Protein AF-A0A258KDA9-F1 (afdb_monomer)

Sequence (103 aa):
RNGQPINFQIDAFNYNQWGLISGKVVDISDDIIFSDQGVPVFKVRCVLEGDYLKLKNNYRGYLKKGMSFTARFLVAERTLFELLYDKLDDWLNPNLSATSPEI

Foldseek 3Di:
DFFAKKWKAFPVDDCVFFNTWIKTWHDKDPDWDADPVRDTDIDTDIDTPDQWTAGPVRDTDGHDPPTDIDMGGDPDDDDPVRV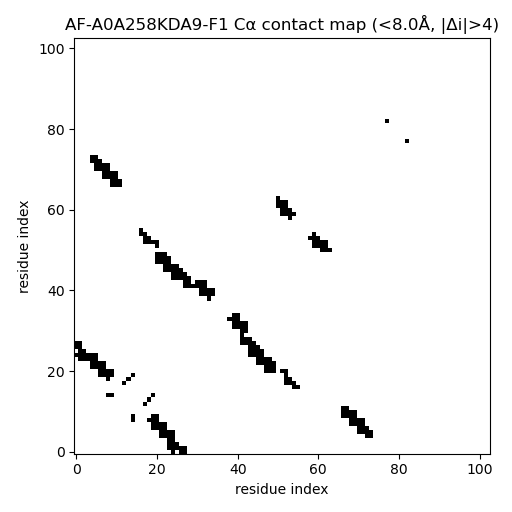VVVVVCVVPPPCVPPDDPDD

Radius of gyration: 19.67 Å; Cα contacts (8 Å, |Δi|>4): 141; chains: 1; bounding box: 26×43×60 Å

Solvent-accessible surface area (backbone atoms only — not comparable to full-atom values): 6528 Å² total; per-residue (Å²): 108,73,68,39,66,32,38,34,38,45,72,93,46,62,49,93,62,41,48,66,45,52,27,30,31,68,41,70,51,91,58,77,42,68,44,100,85,68,48,79,41,67,53,71,45,66,46,69,77,64,60,60,40,52,35,94,86,70,50,74,50,71,66,59,90,88,67,60,65,51,78,48,73,75,85,74,92,76,55,72,63,58,60,49,48,54,56,49,48,69,71,66,47,79,73,79,76,74,72,74,86,81,132

Secondary structure (DSSP, 8-state):
-TT-EEEEEETTS-HHHH--EEEEEEEEEEEEEE-TTS-EEEEEEEEES-SEEE-TTS-EEE--TT--EEEEE------HHHHHHHHHHHHH-GGGG------

Structure (mmCIF, N/CA/C/O backbone):
data_AF-A0A258KDA9-F1
#
_entry.id   AF-A0A258KDA9-F1
#
loop_
_atom_site.group_PDB
_atom_site.id
_atom_site.type_symbol
_atom_site.label_atom_id
_atom_site.label_alt_id
_atom_site.label_comp_id
_atom_site.label_asym_id
_atom_site.label_entity_id
_atom_site.label_seq_id
_atom_site.pdbx_PDB_ins_code
_atom_site.Cartn_x
_atom_site.Cartn_y
_atom_site.Cartn_z
_atom_site.occupancy
_atom_site.B_iso_or_equiv
_atom_site.auth_seq_id
_atom_site.auth_comp_id
_atom_site.auth_asym_id
_atom_site.auth_atom_id
_atom_site.pdbx_PDB_model_num
ATOM 1 N N . ARG A 1 1 ? -12.414 -2.838 3.876 1.00 86.25 1 ARG A N 1
ATOM 2 C CA . ARG A 1 1 ? -13.496 -3.835 3.655 1.00 86.25 1 ARG A CA 1
ATOM 3 C C . ARG A 1 1 ? -13.113 -4.792 2.535 1.00 86.25 1 ARG A C 1
ATOM 5 O O . ARG A 1 1 ? -12.352 -4.383 1.662 1.00 86.25 1 ARG A O 1
ATOM 12 N N . ASN A 1 2 ? -13.650 -6.013 2.522 1.00 90.38 2 ASN A N 1
ATOM 13 C CA . ASN A 1 2 ? -13.445 -6.941 1.404 1.00 90.38 2 ASN A CA 1
ATOM 14 C C . ASN A 1 2 ? -13.956 -6.317 0.095 1.00 90.38 2 ASN A C 1
ATOM 16 O O . ASN A 1 2 ? -14.968 -5.615 0.085 1.00 90.38 2 ASN A O 1
ATOM 20 N N . GLY A 1 3 ? -13.204 -6.498 -0.989 1.00 92.44 3 GLY A N 1
ATOM 21 C CA . GLY A 1 3 ? -13.484 -5.911 -2.302 1.00 92.44 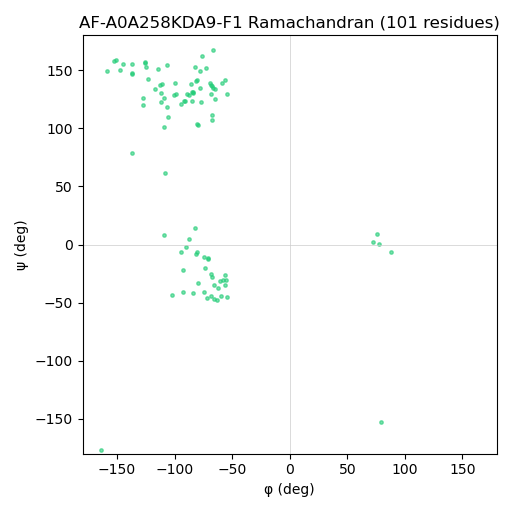3 GLY A CA 1
ATOM 22 C C . GLY A 1 3 ? -13.126 -4.427 -2.458 1.00 92.44 3 GLY A C 1
ATOM 23 O O . GLY A 1 3 ? -13.336 -3.871 -3.533 1.00 92.44 3 GLY A O 1
ATOM 24 N N . GLN A 1 4 ? -12.584 -3.764 -1.430 1.00 92.94 4 GLN A N 1
ATOM 25 C CA . GLN A 1 4 ? -12.186 -2.356 -1.527 1.00 92.94 4 GLN A CA 1
ATOM 26 C C . GLN A 1 4 ? -11.015 -2.170 -2.507 1.00 92.94 4 GLN A C 1
ATOM 28 O O . GLN A 1 4 ? -10.044 -2.929 -2.411 1.00 92.94 4 GLN A O 1
ATOM 33 N N . PRO A 1 5 ? -11.069 -1.165 -3.405 1.00 94.56 5 PRO A N 1
ATOM 34 C CA . PRO A 1 5 ? -9.957 -0.842 -4.289 1.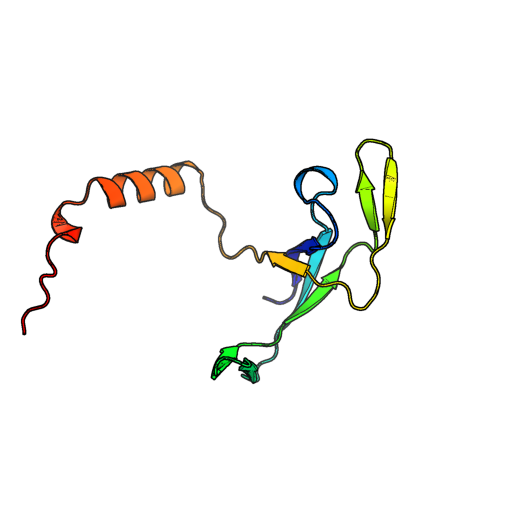00 94.56 5 PRO A CA 1
ATOM 35 C C . PRO A 1 5 ? -8.784 -0.245 -3.503 1.00 94.56 5 PRO A C 1
ATOM 37 O O . PRO A 1 5 ? -8.966 0.562 -2.588 1.00 94.56 5 PRO A O 1
ATOM 40 N N . ILE A 1 6 ? -7.573 -0.655 -3.868 1.00 95.50 6 ILE A N 1
ATOM 41 C CA . ILE A 1 6 ? -6.307 -0.246 -3.253 1.00 95.50 6 ILE A CA 1
ATOM 42 C C . ILE A 1 6 ? -5.300 0.031 -4.356 1.00 95.50 6 ILE A C 1
ATOM 44 O O . ILE A 1 6 ? -5.300 -0.641 -5.386 1.00 95.50 6 ILE A O 1
ATOM 48 N N . ASN A 1 7 ? -4.401 0.980 -4.107 1.00 95.56 7 ASN A N 1
ATOM 49 C CA . ASN A 1 7 ? -3.248 1.210 -4.965 1.00 95.56 7 ASN A CA 1
ATOM 50 C C . ASN A 1 7 ? -1.950 0.813 -4.260 1.00 95.56 7 ASN A C 1
ATOM 52 O O . ASN A 1 7 ? -1.744 1.125 -3.090 1.00 95.56 7 ASN A O 1
ATOM 56 N N . PHE A 1 8 ? -1.056 0.157 -4.987 1.00 95.69 8 PHE A N 1
ATOM 57 C CA . PHE A 1 8 ? 0.221 -0.345 -4.504 1.00 95.69 8 PHE A CA 1
ATOM 58 C C . PHE A 1 8 ? 1.357 0.439 -5.151 1.00 95.69 8 PHE A C 1
ATOM 60 O O . PHE A 1 8 ? 1.476 0.497 -6.376 1.00 95.69 8 PHE A O 1
ATOM 67 N N . GLN A 1 9 ? 2.197 1.042 -4.319 1.00 95.62 9 GLN A N 1
ATOM 68 C CA . GLN A 1 9 ? 3.454 1.648 -4.731 1.00 95.62 9 GLN A CA 1
ATOM 69 C C . GLN A 1 9 ? 4.567 0.628 -4.531 1.00 95.62 9 GLN A C 1
ATOM 71 O O . GLN A 1 9 ? 4.768 0.165 -3.415 1.00 95.62 9 GLN A O 1
ATOM 76 N N . ILE A 1 10 ? 5.279 0.277 -5.595 1.00 95.75 10 ILE A N 1
ATOM 77 C CA . ILE A 1 10 ? 6.381 -0.684 -5.519 1.00 95.75 10 ILE A CA 1
ATOM 78 C C . ILE A 1 10 ? 7.673 0.077 -5.265 1.00 95.75 10 ILE A C 1
ATOM 80 O O . ILE A 1 10 ? 8.033 0.940 -6.061 1.00 95.75 10 ILE A O 1
ATOM 84 N N . ASP A 1 11 ? 8.385 -0.257 -4.194 1.00 93.94 11 ASP A N 1
ATOM 85 C CA . ASP A 1 11 ? 9.516 0.559 -3.733 1.00 93.94 11 ASP A CA 1
ATOM 86 C C . ASP A 1 11 ? 10.697 0.535 -4.718 1.00 93.94 11 ASP A C 1
ATOM 88 O O . ASP A 1 11 ? 11.442 1.505 -4.839 1.00 93.94 11 ASP A O 1
ATOM 92 N N . ALA A 1 12 ? 10.831 -0.554 -5.482 1.00 92.38 12 ALA A N 1
ATOM 93 C CA . ALA A 1 12 ? 11.841 -0.702 -6.529 1.00 92.38 12 ALA A CA 1
ATOM 94 C C . ALA A 1 12 ? 11.583 0.171 -7.777 1.00 92.38 12 ALA A C 1
ATOM 96 O O . ALA A 1 12 ? 12.466 0.298 -8.626 1.00 92.38 12 ALA A O 1
ATOM 97 N N . PHE A 1 13 ? 10.390 0.761 -7.918 1.00 91.25 13 PHE A N 1
ATOM 98 C CA . PHE A 1 13 ? 10.008 1.581 -9.067 1.00 91.25 13 PHE A CA 1
ATOM 99 C C . PHE A 1 13 ? 9.711 3.025 -8.642 1.00 91.25 13 PHE A C 1
ATOM 101 O O . PHE A 1 13 ? 8.977 3.288 -7.693 1.00 91.25 13 PHE A O 1
ATOM 108 N N . ASN A 1 14 ? 10.239 4.003 -9.385 1.00 91.88 14 ASN A N 1
ATOM 109 C CA . ASN A 1 14 ? 9.926 5.409 -9.131 1.00 91.88 14 ASN A CA 1
ATOM 110 C C . ASN A 1 14 ? 8.449 5.699 -9.456 1.00 91.88 14 ASN A C 1
ATOM 112 O O . ASN A 1 14 ? 8.061 5.716 -10.627 1.00 91.88 14 ASN A O 1
ATOM 116 N N . TYR A 1 15 ? 7.638 5.981 -8.435 1.00 89.56 15 TYR A N 1
ATOM 117 C CA . TYR A 1 15 ? 6.192 6.175 -8.589 1.00 89.56 15 TYR A CA 1
ATOM 118 C C . TYR A 1 15 ? 5.816 7.305 -9.566 1.00 89.56 15 TYR A C 1
ATOM 120 O O . TYR A 1 15 ? 4.800 7.197 -10.247 1.00 89.56 15 TYR A O 1
ATOM 128 N N . ASN A 1 16 ? 6.639 8.354 -9.704 1.00 91.62 16 ASN A N 1
ATOM 129 C CA . ASN A 1 16 ? 6.370 9.464 -10.630 1.00 91.62 16 ASN A CA 1
ATOM 130 C C . ASN A 1 16 ? 6.467 9.047 -12.103 1.00 91.62 16 ASN A C 1
ATOM 132 O O . ASN A 1 16 ? 5.891 9.691 -12.979 1.00 91.62 16 ASN A O 1
ATOM 136 N N . GLN A 1 17 ? 7.233 7.996 -12.389 1.00 92.12 17 GLN A N 1
ATOM 137 C CA . GLN A 1 17 ? 7.462 7.510 -13.748 1.00 92.12 17 GLN A CA 1
ATOM 138 C C . GLN A 1 17 ? 6.623 6.273 -14.053 1.00 92.12 17 GLN A C 1
ATOM 140 O O . GLN A 1 17 ? 6.054 6.164 -15.138 1.00 92.12 17 GLN A O 1
ATOM 145 N N . TRP A 1 18 ? 6.578 5.347 -13.098 1.00 92.94 18 TRP A N 1
ATOM 146 C CA . TRP A 1 18 ? 5.973 4.031 -13.252 1.00 92.94 18 TRP A CA 1
ATOM 147 C C . TRP A 1 18 ? 4.513 3.988 -12.804 1.00 92.94 18 TRP A C 1
ATOM 149 O O . TRP A 1 18 ? 3.773 3.125 -13.265 1.00 92.94 18 TRP A O 1
ATOM 159 N N . GLY A 1 19 ? 4.087 4.918 -11.947 1.00 92.69 19 GLY A N 1
ATOM 160 C CA . GLY A 1 19 ? 2.746 4.941 -11.378 1.00 92.69 19 GLY A CA 1
ATOM 161 C C . GLY A 1 19 ? 2.568 3.959 -10.220 1.00 92.69 19 GLY A C 1
ATOM 162 O O . GLY A 1 19 ? 3.507 3.641 -9.488 1.00 92.69 19 GLY A O 1
ATOM 163 N N . LEU A 1 20 ? 1.325 3.515 -10.047 1.00 94.44 20 LEU A N 1
ATOM 164 C CA . LEU A 1 20 ? 0.875 2.605 -8.997 1.00 94.44 20 LEU A CA 1
ATOM 165 C C . LEU A 1 20 ? 0.161 1.416 -9.637 1.00 94.44 20 LEU A C 1
ATOM 167 O O . LEU A 1 20 ? -0.378 1.527 -10.737 1.00 94.44 20 LEU A O 1
ATOM 171 N N . ILE A 1 21 ? 0.124 0.295 -8.927 1.00 95.25 21 ILE A N 1
ATOM 172 C CA . ILE A 1 21 ? -0.620 -0.893 -9.347 1.00 95.25 21 ILE A CA 1
ATOM 173 C C . ILE A 1 21 ? -1.943 -0.917 -8.614 1.00 95.25 21 ILE A C 1
ATOM 175 O O . ILE A 1 21 ? -1.970 -0.809 -7.392 1.00 95.25 21 ILE A O 1
ATOM 179 N N . SER A 1 22 ? -3.034 -1.082 -9.345 1.00 95.88 22 SER A N 1
ATOM 180 C CA . SER A 1 22 ? -4.346 -1.268 -8.738 1.00 95.88 22 SER A CA 1
ATOM 181 C C . SER A 1 22 ? -4.519 -2.700 -8.237 1.00 95.88 22 SER A C 1
ATOM 183 O O . SER A 1 22 ? -3.943 -3.659 -8.754 1.00 95.88 22 SER A O 1
ATOM 185 N N . GLY A 1 23 ? -5.307 -2.843 -7.186 1.00 95.62 23 GLY A N 1
ATOM 186 C CA . GLY A 1 23 ? -5.642 -4.124 -6.597 1.00 95.62 23 GLY A CA 1
ATOM 187 C C . GLY A 1 23 ? -6.847 -4.012 -5.682 1.00 95.62 23 GLY A C 1
ATOM 188 O O . GLY A 1 23 ? -7.468 -2.954 -5.559 1.00 95.62 23 GLY A O 1
ATOM 189 N N . LYS A 1 24 ? -7.195 -5.124 -5.041 1.00 96.75 24 LYS A N 1
ATOM 190 C CA . LYS A 1 24 ?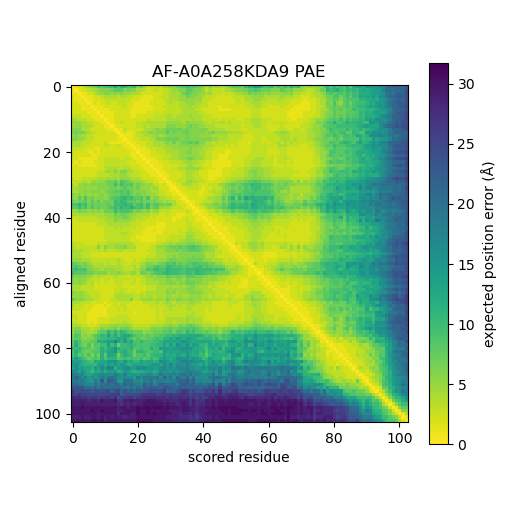 -8.382 -5.225 -4.186 1.00 96.75 24 LYS A CA 1
ATOM 191 C C . LYS A 1 24 ? -8.081 -5.980 -2.903 1.00 96.75 24 LYS A C 1
ATOM 193 O O . LYS A 1 24 ? -7.295 -6.929 -2.909 1.00 96.75 24 LYS A O 1
ATOM 198 N N . VAL A 1 25 ? -8.748 -5.592 -1.815 1.00 96.56 25 VAL A N 1
ATOM 199 C CA . VAL A 1 25 ? -8.779 -6.402 -0.588 1.00 96.56 25 VAL A CA 1
ATOM 200 C C . VAL A 1 25 ? -9.511 -7.699 -0.885 1.00 96.56 25 VAL A C 1
ATOM 202 O O . VAL A 1 25 ? -10.664 -7.673 -1.315 1.00 96.56 25 VAL A O 1
ATOM 205 N N . VAL A 1 26 ? -8.865 -8.823 -0.612 1.00 96.75 26 VAL A N 1
ATOM 206 C CA . VAL A 1 26 ? -9.506 -10.138 -0.665 1.00 96.75 26 VAL A CA 1
ATOM 207 C C . VAL A 1 26 ? -10.033 -10.508 0.711 1.00 96.75 26 VAL A C 1
ATOM 209 O O . VAL A 1 26 ? -11.132 -11.039 0.817 1.00 96.75 26 VAL A O 1
ATOM 212 N N . ASP A 1 27 ? -9.250 -10.219 1.749 1.00 95.56 27 ASP A N 1
ATOM 213 C CA . ASP A 1 27 ? -9.536 -10.673 3.100 1.00 95.56 27 ASP A CA 1
ATOM 214 C C . ASP A 1 27 ? -8.835 -9.808 4.152 1.00 95.56 27 ASP A C 1
ATOM 216 O O . ASP A 1 27 ? -7.744 -9.278 3.912 1.00 95.56 27 ASP A O 1
ATOM 220 N N . ILE A 1 28 ? -9.454 -9.692 5.321 1.00 94.56 28 ILE A N 1
ATO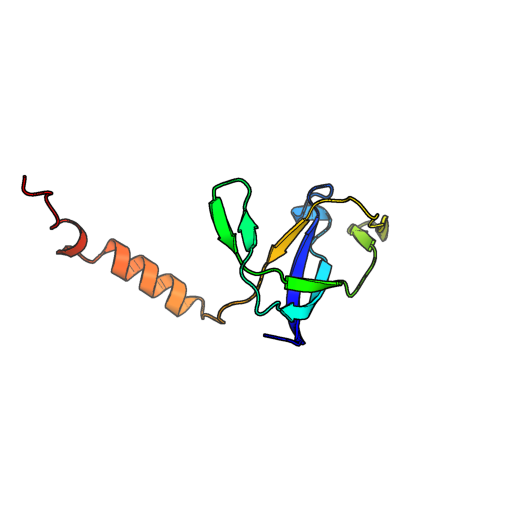M 221 C CA . ILE A 1 28 ? -8.929 -8.995 6.494 1.00 94.56 28 ILE A CA 1
ATOM 222 C C . ILE A 1 28 ? -9.025 -9.988 7.646 1.00 94.56 28 ILE A C 1
ATOM 224 O O . ILE A 1 28 ? -10.113 -10.452 7.957 1.00 94.56 28 ILE A O 1
ATOM 228 N N . SER A 1 29 ? -7.886 -10.321 8.246 1.00 94.69 29 SER A N 1
ATOM 229 C CA . SER A 1 29 ? -7.828 -11.215 9.401 1.00 94.69 29 SER A CA 1
ATOM 230 C C . SER A 1 29 ? -8.537 -10.594 10.602 1.00 94.69 29 SER A C 1
ATOM 232 O O . SER A 1 29 ? -8.255 -9.440 10.928 1.00 94.69 29 SER A O 1
ATOM 234 N N . ASP A 1 30 ? -9.373 -11.376 11.287 1.00 91.94 30 ASP A N 1
ATOM 235 C CA . ASP A 1 30 ? -9.975 -10.990 12.572 1.00 91.94 30 ASP A CA 1
ATOM 236 C C . ASP A 1 30 ? -8.954 -11.051 13.726 1.00 91.94 30 ASP A C 1
ATOM 238 O O . ASP A 1 30 ? -9.116 -10.383 14.747 1.00 91.94 30 ASP A O 1
ATOM 242 N N . ASP A 1 31 ? -7.864 -11.805 13.542 1.00 93.75 31 ASP A N 1
ATOM 243 C CA . ASP A 1 31 ? -6.790 -11.919 14.528 1.00 93.75 31 ASP A CA 1
ATOM 244 C C . ASP A 1 31 ? -5.853 -10.702 14.514 1.00 93.75 31 ASP A C 1
ATOM 246 O O . ASP A 1 31 ? -5.372 -10.265 13.459 1.00 93.75 31 ASP A O 1
ATOM 250 N N . ILE A 1 32 ? -5.531 -10.212 15.714 1.00 92.44 32 ILE A N 1
ATOM 251 C CA . ILE A 1 32 ? -4.513 -9.185 15.947 1.00 92.44 32 ILE A CA 1
ATOM 252 C C . ILE A 1 32 ? -3.145 -9.859 16.061 1.00 92.44 32 ILE A C 1
ATOM 254 O O . ILE A 1 32 ? -2.963 -10.801 16.832 1.00 92.44 32 ILE A O 1
ATOM 258 N N . ILE A 1 33 ? -2.161 -9.329 15.338 1.00 95.12 33 ILE A N 1
ATOM 259 C CA . ILE A 1 33 ? -0.753 -9.707 15.479 1.00 95.12 33 ILE A CA 1
ATOM 260 C C . ILE A 1 33 ? 0.047 -8.522 16.014 1.00 95.12 33 ILE A C 1
ATOM 262 O O . ILE A 1 33 ? -0.290 -7.368 15.759 1.00 95.12 33 ILE A O 1
ATOM 266 N N . PHE A 1 34 ? 1.128 -8.789 16.738 1.00 93.88 34 PHE A N 1
ATOM 267 C CA . PHE A 1 34 ? 2.054 -7.742 17.158 1.00 93.88 34 PHE A CA 1
ATOM 268 C C . PHE A 1 34 ? 3.128 -7.550 16.088 1.00 93.88 34 PHE A C 1
ATOM 270 O O . PHE A 1 34 ? 3.732 -8.513 15.616 1.00 93.88 34 PHE A O 1
ATOM 277 N N . SER A 1 35 ? 3.340 -6.301 15.680 1.00 91.75 35 SER A N 1
ATOM 278 C CA . SER A 1 35 ? 4.494 -5.920 14.862 1.00 91.75 35 SER A CA 1
ATOM 279 C C . SER A 1 35 ? 5.801 -6.081 15.648 1.00 91.75 35 SER A C 1
ATOM 281 O O . SER A 1 35 ? 5.786 -6.200 16.871 1.00 91.75 35 SER A O 1
ATOM 283 N N . ASP A 1 36 ? 6.939 -6.018 14.956 1.00 91.44 36 ASP A N 1
ATOM 284 C CA . ASP A 1 36 ? 8.274 -6.043 15.580 1.00 91.44 36 ASP A CA 1
ATOM 285 C C . ASP A 1 36 ? 8.461 -4.928 16.632 1.00 91.44 36 ASP A C 1
ATOM 287 O O . ASP A 1 36 ? 9.185 -5.072 17.609 1.00 91.44 36 ASP A O 1
ATOM 291 N N . GLN A 1 37 ? 7.720 -3.826 16.481 1.00 91.25 37 GLN A N 1
ATOM 292 C CA . GLN A 1 37 ? 7.707 -2.692 17.407 1.00 91.25 37 GLN A CA 1
ATOM 293 C C . GLN A 1 37 ? 6.697 -2.851 18.561 1.00 91.25 37 GLN A C 1
ATOM 295 O O . GLN A 1 37 ? 6.484 -1.912 19.323 1.00 91.25 37 GLN A O 1
ATOM 300 N N . GLY A 1 38 ? 6.025 -4.002 18.680 1.00 92.50 38 GLY A N 1
ATOM 301 C CA . GLY A 1 38 ? 5.030 -4.268 19.725 1.00 92.50 38 GLY A CA 1
ATOM 302 C C . GLY A 1 38 ? 3.673 -3.587 19.513 1.00 92.50 38 GLY A C 1
ATOM 303 O O . GLY A 1 38 ? 2.822 -3.628 20.397 1.00 92.50 38 GLY A O 1
ATOM 304 N N . VAL A 1 39 ? 3.436 -2.975 18.349 1.00 94.62 39 VAL A N 1
ATOM 305 C CA . VAL A 1 39 ? 2.147 -2.346 18.017 1.00 94.62 39 VAL A CA 1
ATOM 306 C C . VAL A 1 39 ? 1.182 -3.408 17.473 1.00 94.62 39 VAL A C 1
ATOM 308 O O . VAL A 1 39 ? 1.591 -4.157 16.576 1.00 94.62 39 VAL A O 1
ATOM 311 N N . PRO A 1 40 ? -0.071 -3.483 17.968 1.00 93.94 40 PRO A N 1
ATOM 312 C CA . PRO A 1 40 ? -1.084 -4.392 17.441 1.00 93.94 40 PRO A CA 1
ATOM 313 C C . PRO A 1 40 ? -1.507 -3.978 16.028 1.00 93.94 40 PRO A C 1
ATOM 315 O O . PRO A 1 40 ? -1.846 -2.821 15.778 1.00 93.94 40 PRO A O 1
ATOM 318 N N . VAL A 1 41 ? -1.502 -4.929 15.097 1.00 94.25 41 VAL A N 1
ATOM 319 C CA . VAL A 1 41 ? -1.863 -4.719 13.693 1.00 94.25 41 VAL A CA 1
ATOM 320 C C . VAL A 1 41 ? -2.743 -5.855 13.173 1.00 94.25 41 VAL A C 1
ATOM 322 O O . VAL A 1 41 ? -2.691 -6.982 13.663 1.00 94.25 41 VAL A O 1
ATOM 325 N N . PHE A 1 42 ? -3.527 -5.562 12.136 1.00 93.38 42 PHE A N 1
ATOM 326 C CA . PHE A 1 42 ? -4.327 -6.552 11.416 1.00 93.38 42 PHE A CA 1
ATOM 327 C C . PHE A 1 42 ? -3.632 -6.970 10.125 1.00 93.38 42 PHE A C 1
ATOM 329 O O . PHE A 1 42 ? -3.107 -6.139 9.378 1.00 93.38 42 PHE A O 1
ATOM 336 N N . LYS A 1 43 ? -3.669 -8.268 9.821 1.00 94.06 43 LYS A N 1
ATOM 337 C CA . LYS A 1 43 ? -3.139 -8.789 8.561 1.00 94.06 43 LYS A CA 1
ATOM 338 C C . LYS A 1 43 ? -4.191 -8.676 7.461 1.00 94.06 43 LYS A C 1
ATOM 340 O O . LYS A 1 43 ? -5.268 -9.255 7.563 1.00 94.06 43 LYS A O 1
ATOM 345 N N . VAL A 1 44 ? -3.851 -7.989 6.373 1.00 94.88 44 VAL A N 1
ATOM 346 C CA . VAL A 1 44 ? -4.732 -7.835 5.206 1.00 94.88 44 VAL A CA 1
ATOM 347 C C . VAL A 1 44 ? -4.154 -8.589 4.013 1.00 94.88 44 VAL A C 1
ATOM 349 O O . VAL A 1 44 ? -2.983 -8.421 3.671 1.00 94.88 44 VAL A O 1
ATOM 352 N N . ARG A 1 45 ? -4.974 -9.408 3.348 1.00 95.62 45 ARG A N 1
ATOM 353 C CA . ARG A 1 45 ? -4.622 -10.055 2.078 1.00 95.62 45 ARG A CA 1
ATOM 354 C C . ARG A 1 45 ? -5.253 -9.291 0.928 1.00 95.62 45 ARG A C 1
ATOM 356 O O . ARG A 1 45 ? -6.460 -9.051 0.903 1.00 9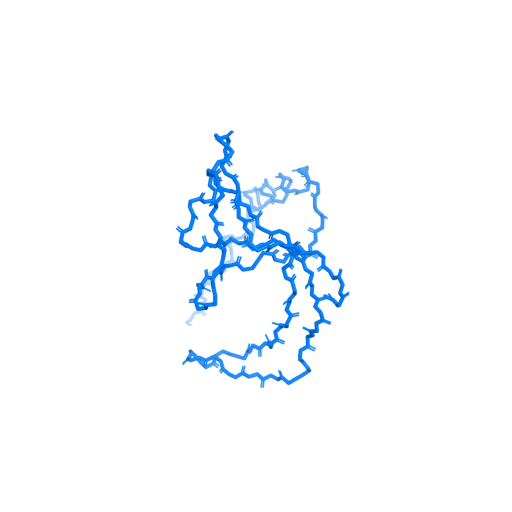5.62 45 ARG A O 1
ATOM 363 N N . CYS A 1 46 ? -4.429 -8.947 -0.050 1.00 95.44 46 CYS A N 1
ATOM 364 C CA . CYS A 1 46 ? -4.854 -8.241 -1.249 1.00 95.44 46 CYS A CA 1
ATOM 365 C C . CYS A 1 46 ? -4.434 -9.007 -2.500 1.00 95.44 46 CYS A C 1
ATOM 367 O O . CYS A 1 46 ? -3.471 -9.774 -2.477 1.00 95.44 46 CYS A O 1
ATOM 369 N N . VAL A 1 47 ? -5.141 -8.755 -3.595 1.00 95.56 47 VAL A N 1
ATOM 370 C CA . VAL A 1 47 ? -4.784 -9.224 -4.932 1.00 95.56 47 VAL A CA 1
ATOM 371 C C . VAL A 1 47 ? -4.414 -8.026 -5.797 1.00 95.56 47 VAL A C 1
ATOM 373 O O . VAL A 1 47 ? -5.077 -6.990 -5.738 1.00 95.56 47 VAL A O 1
ATOM 376 N N . LEU A 1 48 ? -3.346 -8.166 -6.577 1.00 95.31 48 LEU A N 1
ATOM 377 C CA . LEU A 1 48 ? -2.937 -7.186 -7.581 1.00 95.31 48 LEU A CA 1
ATOM 378 C C . LEU A 1 48 ? -3.699 -7.464 -8.881 1.00 95.31 48 LEU A C 1
ATOM 380 O O . LEU A 1 48 ? -3.839 -8.620 -9.272 1.00 95.31 48 LEU A O 1
ATOM 384 N N . GLU A 1 49 ? -4.174 -6.422 -9.561 1.00 94.38 49 GLU A N 1
ATOM 385 C CA . GLU A 1 49 ? -4.861 -6.556 -10.857 1.00 94.38 49 GLU A CA 1
ATOM 386 C C . GLU A 1 49 ? -3.889 -6.694 -12.039 1.00 94.38 49 GLU A C 1
ATOM 388 O O . GLU A 1 49 ? -4.307 -6.999 -13.154 1.00 94.38 49 GLU A O 1
ATOM 393 N N . GLY A 1 50 ? -2.591 -6.504 -11.798 1.00 92.56 50 GLY A N 1
ATOM 394 C CA . GLY A 1 50 ? -1.543 -6.674 -12.795 1.00 92.56 50 GLY A CA 1
ATOM 395 C C . GLY A 1 50 ? -0.214 -7.089 -12.175 1.00 92.56 50 GLY A C 1
ATOM 396 O O . GLY A 1 50 ? 0.047 -6.869 -10.992 1.00 92.56 50 GLY A O 1
ATOM 397 N N . ASP A 1 51 ? 0.636 -7.683 -13.002 1.00 94.56 51 ASP A N 1
ATOM 398 C CA . ASP A 1 51 ? 1.968 -8.180 -12.657 1.00 94.56 51 ASP A CA 1
ATOM 399 C C . ASP A 1 51 ? 3.093 -7.331 -13.271 1.00 94.56 51 ASP A C 1
ATOM 401 O O . ASP A 1 51 ? 4.265 -7.694 -13.179 1.00 94.56 51 ASP A O 1
ATOM 405 N N . TYR A 1 52 ? 2.771 -6.186 -13.879 1.00 95.06 52 TYR A N 1
ATOM 406 C CA . TYR A 1 52 ? 3.756 -5.245 -14.406 1.00 95.06 52 TYR A CA 1
ATOM 407 C C . TYR A 1 52 ? 3.316 -3.785 -14.267 1.00 95.06 52 TYR A C 1
ATOM 409 O O . TYR A 1 52 ? 2.130 -3.460 -14.273 1.00 95.06 52 TYR A O 1
ATOM 417 N N . LEU A 1 53 ? 4.304 -2.892 -14.225 1.00 93.56 53 LEU A N 1
ATOM 418 C CA . LEU A 1 53 ? 4.142 -1.457 -14.449 1.00 93.56 53 LEU A CA 1
ATOM 419 C C . LEU A 1 53 ? 4.700 -1.070 -15.815 1.00 93.56 53 LEU A C 1
ATOM 421 O O . LEU A 1 53 ? 5.572 -1.745 -16.370 1.00 93.56 53 LEU A O 1
ATOM 425 N N . LYS A 1 54 ? 4.185 0.023 -16.374 1.00 92.69 54 LYS A N 1
ATOM 426 C CA . LYS A 1 54 ? 4.508 0.460 -17.730 1.00 92.69 54 LYS A CA 1
ATOM 427 C C . LYS A 1 54 ? 4.951 1.917 -17.730 1.00 92.69 54 LYS A C 1
ATOM 429 O O . LYS A 1 54 ? 4.219 2.791 -17.282 1.00 92.69 54 LYS A O 1
ATOM 434 N N . LEU A 1 55 ? 6.126 2.174 -18.293 1.00 91.31 55 LEU A N 1
ATOM 435 C CA . LEU A 1 55 ? 6.619 3.527 -18.530 1.00 91.31 55 LEU A CA 1
ATOM 436 C C . LEU A 1 55 ? 5.926 4.173 -19.738 1.00 91.31 55 LEU A C 1
ATOM 438 O O . LEU A 1 55 ? 5.396 3.496 -20.624 1.00 91.31 55 LEU A O 1
ATOM 442 N N . LYS A 1 56 ? 6.009 5.506 -19.829 1.00 88.38 56 LYS A N 1
ATOM 443 C CA . LYS A 1 56 ? 5.487 6.281 -20.973 1.00 88.38 56 LYS A CA 1
ATOM 444 C C . LYS A 1 56 ? 6.055 5.820 -22.322 1.00 88.38 56 LYS A C 1
ATOM 446 O O . LYS A 1 56 ? 5.361 5.873 -23.328 1.00 88.38 56 LYS A O 1
ATOM 451 N N . ASN A 1 57 ? 7.288 5.314 -22.331 1.00 90.62 57 ASN A N 1
ATOM 452 C CA . ASN A 1 57 ? 7.957 4.754 -23.510 1.00 90.62 57 ASN A CA 1
ATOM 453 C C . ASN A 1 57 ? 7.569 3.291 -23.813 1.00 90.62 57 ASN A C 1
ATOM 455 O O . ASN A 1 57 ? 8.255 2.628 -24.584 1.00 90.62 57 ASN A O 1
ATOM 459 N N . ASN A 1 58 ? 6.501 2.770 -23.201 1.00 90.06 58 ASN A N 1
ATOM 460 C CA . ASN A 1 58 ? 5.980 1.416 -23.401 1.00 90.06 58 ASN A CA 1
ATOM 461 C C . ASN A 1 58 ? 6.830 0.276 -22.801 1.00 90.06 58 ASN A C 1
ATOM 463 O O . ASN A 1 58 ? 6.439 -0.886 -22.924 1.00 90.06 58 ASN A O 1
ATOM 467 N N . TYR A 1 59 ? 7.933 0.580 -22.108 1.00 93.44 59 TYR A N 1
ATOM 468 C CA . TYR A 1 59 ? 8.732 -0.423 -21.400 1.00 93.44 59 TYR A CA 1
ATOM 469 C C . TYR A 1 59 ? 7.969 -0.997 -20.196 1.00 93.44 59 TYR A C 1
ATOM 471 O O . TYR A 1 59 ? 7.322 -0.250 -19.456 1.00 93.44 59 TYR A O 1
ATOM 479 N N . ARG A 1 60 ? 8.045 -2.321 -20.002 1.00 94.94 60 ARG A N 1
ATOM 480 C CA . ARG A 1 60 ? 7.340 -3.048 -18.936 1.00 94.94 60 ARG A CA 1
ATOM 481 C C . ARG A 1 60 ? 8.314 -3.533 -17.869 1.00 94.94 60 ARG A C 1
ATOM 483 O O . ARG A 1 60 ? 9.272 -4.239 -18.168 1.00 94.94 60 ARG A O 1
ATOM 490 N N . GLY A 1 61 ? 8.032 -3.179 -16.626 1.00 93.81 61 GLY A N 1
ATOM 491 C CA . GLY A 1 61 ? 8.738 -3.637 -15.438 1.00 93.81 61 GLY A CA 1
ATOM 492 C C . GLY A 1 61 ? 7.860 -4.644 -14.723 1.00 93.81 61 GLY A C 1
ATOM 493 O O . GLY A 1 61 ? 6.821 -4.274 -14.183 1.00 93.81 61 GLY A O 1
ATOM 494 N N . TYR A 1 62 ? 8.255 -5.912 -14.756 1.00 95.25 62 TYR A N 1
ATOM 495 C CA . TYR A 1 62 ? 7.494 -6.990 -14.133 1.00 95.25 62 TYR A CA 1
ATOM 496 C C . TYR A 1 62 ? 7.756 -7.060 -12.635 1.00 95.25 62 TYR A C 1
ATOM 498 O O . TYR A 1 62 ? 8.890 -6.910 -12.170 1.00 95.25 62 TYR A O 1
ATOM 506 N N . LEU A 1 63 ? 6.696 -7.344 -11.896 1.00 94.38 63 LEU A N 1
ATOM 507 C CA . LEU A 1 63 ? 6.728 -7.555 -10.468 1.00 94.38 63 LEU A CA 1
ATOM 508 C C . LEU A 1 63 ? 7.169 -8.976 -10.175 1.00 94.38 63 LEU A C 1
ATOM 510 O O . LEU A 1 63 ? 6.783 -9.932 -10.846 1.00 94.38 63 LEU A O 1
ATOM 514 N N . LYS A 1 64 ? 7.978 -9.118 -9.132 1.00 94.00 64 LYS A N 1
ATOM 515 C CA . LYS A 1 64 ? 8.471 -10.410 -8.672 1.00 94.00 64 LYS A CA 1
ATOM 516 C C . LYS A 1 64 ? 8.137 -10.597 -7.205 1.00 94.00 64 LYS A C 1
ATOM 518 O O . LYS A 1 64 ? 8.039 -9.642 -6.436 1.00 94.00 64 LYS A O 1
ATOM 523 N N . LYS A 1 65 ? 7.994 -11.861 -6.813 1.00 93.62 65 LYS A N 1
ATOM 524 C CA . LYS A 1 65 ? 7.871 -12.239 -5.404 1.00 93.62 65 LYS A CA 1
ATOM 525 C C . LYS A 1 65 ? 9.084 -11.716 -4.629 1.00 93.62 65 LYS A C 1
ATOM 527 O O . LYS A 1 65 ? 10.199 -11.750 -5.141 1.00 93.62 65 LYS A O 1
ATOM 532 N N . GLY A 1 66 ? 8.849 -11.245 -3.408 1.00 93.75 66 GLY A N 1
ATOM 533 C CA . GLY A 1 66 ? 9.885 -10.672 -2.545 1.00 93.75 66 GLY A CA 1
ATOM 534 C C . GLY A 1 66 ? 10.118 -9.171 -2.729 1.00 93.75 66 GLY A C 1
ATOM 535 O O . GLY A 1 66 ? 10.853 -8.589 -1.941 1.00 93.75 66 GLY A O 1
ATOM 536 N N . MET A 1 67 ? 9.486 -8.524 -3.714 1.00 94.94 67 MET A N 1
ATOM 537 C CA . MET A 1 67 ? 9.477 -7.062 -3.787 1.00 94.94 67 MET A CA 1
ATOM 538 C C . MET A 1 67 ? 8.662 -6.470 -2.632 1.00 94.94 67 MET A C 1
ATOM 540 O O . MET A 1 67 ? 7.565 -6.948 -2.334 1.00 94.94 67 MET A O 1
ATOM 544 N N . SER A 1 68 ? 9.189 -5.414 -2.014 1.00 95.69 68 SER A N 1
ATOM 545 C CA . SER A 1 68 ? 8.465 -4.610 -1.034 1.00 95.69 68 SER A CA 1
ATOM 546 C C 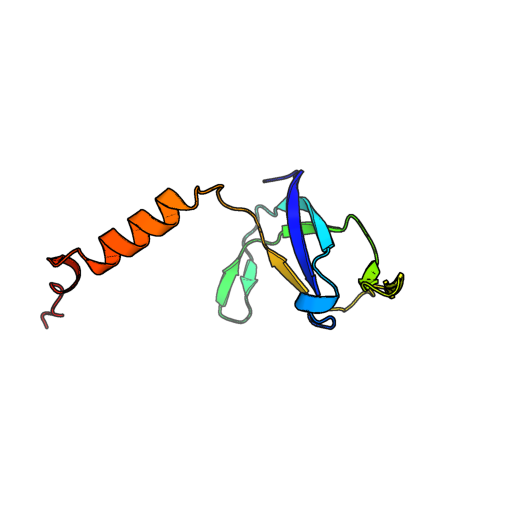. SER A 1 68 ? 7.563 -3.586 -1.724 1.00 95.69 68 SER A C 1
ATOM 548 O O . SER A 1 68 ? 7.787 -3.180 -2.873 1.00 95.69 68 SER A O 1
ATOM 550 N N . PHE A 1 69 ? 6.495 -3.210 -1.030 1.00 95.38 69 PHE A N 1
ATOM 551 C CA . PHE A 1 69 ? 5.535 -2.241 -1.522 1.00 95.38 69 PHE A CA 1
ATOM 552 C C . PHE A 1 69 ? 4.854 -1.511 -0.370 1.00 95.38 69 PHE A C 1
ATOM 554 O O . PHE A 1 69 ? 4.700 -2.040 0.731 1.00 95.38 69 PHE A O 1
ATOM 561 N N . THR A 1 70 ? 4.335 -0.330 -0.683 1.00 95.38 70 THR A N 1
ATOM 562 C CA . THR A 1 70 ? 3.435 0.433 0.177 1.00 95.38 70 THR A CA 1
ATOM 563 C C . THR A 1 70 ? 2.014 0.372 -0.383 1.00 95.38 70 THR A C 1
ATOM 565 O O . THR A 1 70 ? 1.752 0.835 -1.496 1.00 95.38 70 THR A O 1
ATOM 568 N N . ALA A 1 71 ? 1.079 -0.191 0.384 1.00 95.00 71 ALA A N 1
ATOM 569 C CA . ALA A 1 71 ? -0.339 -0.229 0.030 1.00 95.00 71 ALA A CA 1
ATOM 570 C C . ALA A 1 71 ? -1.061 1.039 0.512 1.00 95.00 71 ALA A C 1
ATOM 572 O O . ALA A 1 71 ? -0.975 1.413 1.679 1.00 95.00 71 ALA A O 1
ATOM 573 N N . ARG A 1 72 ? -1.798 1.694 -0.385 1.00 94.00 72 ARG A N 1
ATOM 574 C CA . ARG A 1 72 ? -2.557 2.923 -0.128 1.00 94.00 72 ARG A CA 1
ATOM 575 C C . ARG A 1 72 ? -4.049 2.608 -0.146 1.00 94.00 72 ARG A C 1
ATOM 577 O O . ARG A 1 72 ? -4.650 2.461 -1.212 1.00 94.00 72 ARG A O 1
ATOM 584 N N . PHE A 1 73 ? -4.629 2.490 1.043 1.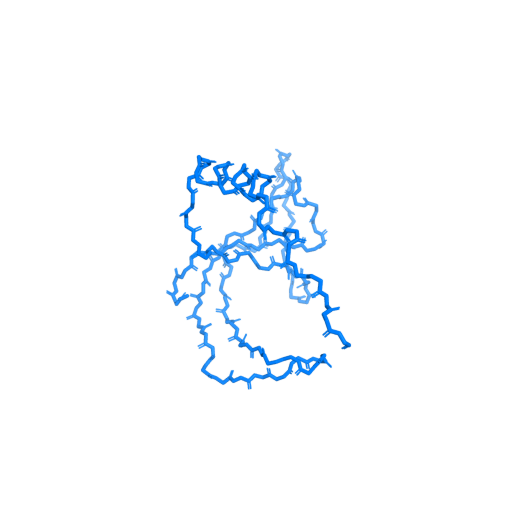00 92.12 73 PHE A N 1
ATOM 585 C CA . PHE A 1 73 ? -6.050 2.217 1.239 1.00 92.12 73 PHE A CA 1
ATOM 586 C C . PHE A 1 73 ? -6.856 3.516 1.178 1.00 92.12 73 PHE A C 1
ATOM 588 O O . PHE A 1 73 ? -6.533 4.484 1.866 1.00 92.12 73 PHE A O 1
ATOM 595 N N . LEU A 1 74 ? -7.924 3.538 0.381 1.00 87.62 74 LEU A N 1
ATOM 596 C CA . LEU A 1 74 ? -8.840 4.676 0.338 1.00 87.62 74 LEU A CA 1
ATOM 597 C C . LEU A 1 74 ? -9.798 4.611 1.534 1.00 87.62 74 LEU A C 1
ATOM 599 O O . LEU A 1 74 ? -10.708 3.787 1.540 1.00 87.62 74 LEU A O 1
ATOM 603 N N . VAL A 1 75 ? -9.563 5.424 2.564 1.00 85.25 75 VAL A N 1
ATOM 604 C CA . VAL A 1 75 ? -10.357 5.392 3.808 1.00 85.25 75 VAL A CA 1
ATOM 605 C C . VAL A 1 75 ? -11.641 6.212 3.683 1.00 85.25 75 VAL A C 1
ATOM 607 O O . VAL A 1 75 ? -12.697 5.762 4.116 1.00 85.25 75 VAL A O 1
ATOM 610 N N . ALA A 1 76 ? -11.555 7.387 3.061 1.00 82.00 76 ALA A N 1
ATOM 611 C CA . ALA A 1 76 ? -12.677 8.290 2.844 1.00 82.00 76 ALA A CA 1
ATOM 612 C C . ALA A 1 76 ? -12.495 9.058 1.531 1.00 82.00 76 ALA A C 1
ATOM 614 O O . ALA A 1 76 ? -11.367 9.338 1.120 1.00 82.00 76 ALA A O 1
ATOM 615 N N . GLU A 1 77 ? -13.607 9.417 0.900 1.00 78.00 77 GLU A N 1
ATOM 616 C CA . GLU A 1 77 ? -13.632 10.376 -0.201 1.00 78.00 77 GLU A CA 1
ATOM 617 C C . GLU A 1 77 ? -13.886 11.755 0.402 1.00 78.00 77 GLU A C 1
ATOM 619 O O . GLU A 1 77 ? -14.847 11.938 1.145 1.00 78.00 77 GLU A O 1
ATOM 624 N N . ARG A 1 78 ? -12.989 12.705 0.134 1.00 82.19 78 ARG A N 1
ATOM 625 C CA . ARG A 1 78 ? -13.123 14.093 0.579 1.00 82.19 78 ARG A CA 1
ATOM 626 C C . ARG A 1 78 ? -13.066 15.015 -0.619 1.00 82.19 78 ARG A C 1
ATOM 628 O O . ARG A 1 78 ? -12.277 14.804 -1.543 1.00 82.19 78 ARG A O 1
ATOM 635 N N . THR A 1 79 ? -13.870 16.061 -0.580 1.00 85.75 79 THR A N 1
ATOM 636 C CA . THR A 1 79 ? -13.778 17.152 -1.538 1.00 85.75 79 THR A CA 1
ATOM 637 C C . THR A 1 79 ? -12.536 17.996 -1.251 1.00 85.75 79 THR A C 1
ATOM 639 O O . THR A 1 79 ? -12.067 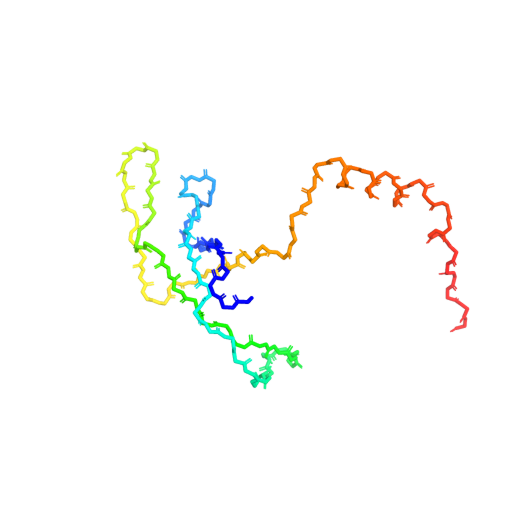18.115 -0.116 1.00 85.75 79 THR A O 1
ATOM 642 N N . LEU A 1 80 ? -11.995 18.622 -2.299 1.00 84.31 80 LEU A N 1
ATOM 643 C CA . LEU A 1 80 ? -10.879 19.557 -2.150 1.00 84.31 80 LEU A CA 1
ATOM 644 C C . LEU A 1 80 ? -11.255 20.751 -1.255 1.00 84.31 80 LEU A C 1
ATOM 646 O O . LEU A 1 80 ? -10.395 21.278 -0.557 1.00 84.31 80 LEU A O 1
ATOM 650 N N . PHE A 1 81 ? -12.531 21.154 -1.263 1.00 86.25 81 PHE A N 1
ATOM 651 C CA . PHE A 1 81 ? -13.034 22.241 -0.427 1.00 86.25 81 PHE A CA 1
ATOM 652 C C . PHE A 1 81 ? -13.035 21.871 1.059 1.00 86.25 81 PHE A C 1
ATOM 654 O O . PHE A 1 81 ? -12.547 22.662 1.855 1.00 86.25 81 PHE A O 1
ATOM 661 N N . GLU A 1 82 ? -13.482 20.666 1.429 1.00 84.44 82 GLU A N 1
ATOM 662 C CA . GLU A 1 82 ? -13.395 20.170 2.816 1.00 84.44 82 GLU A CA 1
ATOM 663 C C . GLU A 1 82 ? -11.939 20.115 3.296 1.00 84.44 82 GLU A C 1
ATOM 665 O O . GLU A 1 82 ? -11.623 20.594 4.377 1.00 84.44 82 GLU A O 1
ATOM 670 N N . LEU A 1 83 ? -11.020 19.619 2.459 1.00 83.25 83 LEU A N 1
ATOM 671 C CA . LEU A 1 83 ? -9.585 19.595 2.777 1.00 83.25 83 LEU A CA 1
ATOM 672 C C . LEU A 1 83 ? -8.987 20.997 2.969 1.00 83.25 83 LEU A C 1
ATOM 674 O O . LEU A 1 83 ? -8.083 21.176 3.785 1.00 83.25 83 LEU A O 1
ATOM 678 N N . LEU A 1 84 ? -9.440 21.972 2.179 1.00 83.62 84 LEU A N 1
ATOM 679 C CA . LEU A 1 84 ? -9.000 23.358 2.290 1.00 83.62 84 LEU A CA 1
ATOM 680 C C . LEU A 1 84 ? -9.575 24.017 3.546 1.00 83.62 84 LEU A C 1
ATOM 682 O O . LEU A 1 84 ? -8.834 24.687 4.258 1.00 83.62 84 LEU A O 1
ATOM 686 N N . TYR A 1 85 ? -10.869 23.827 3.805 1.00 83.69 85 TYR A N 1
ATOM 687 C CA . TYR A 1 85 ? -11.559 24.414 4.946 1.00 83.69 85 TYR A CA 1
ATOM 688 C C . TYR A 1 85 ? -10.989 23.895 6.267 1.00 83.69 85 TYR A C 1
ATOM 690 O O . TYR A 1 85 ? -10.610 24.717 7.092 1.00 83.69 85 TYR A O 1
ATOM 698 N N . ASP A 1 86 ? -10.799 22.577 6.412 1.00 79.38 86 ASP A N 1
ATOM 699 C CA . ASP A 1 86 ? -10.175 21.974 7.601 1.00 79.38 86 ASP A CA 1
ATOM 700 C C . ASP A 1 86 ? -8.798 22.600 7.883 1.00 79.38 86 ASP A C 1
ATOM 702 O O . ASP A 1 86 ? -8.502 23.002 9.002 1.00 79.38 86 ASP A O 1
ATOM 706 N N . LYS A 1 87 ? -7.961 22.768 6.847 1.00 79.44 87 LYS A N 1
ATOM 707 C CA . LYS A 1 87 ? -6.635 23.388 7.003 1.00 79.44 87 LYS A CA 1
ATOM 708 C C . LYS A 1 87 ? -6.687 24.860 7.400 1.00 79.44 87 LYS A C 1
ATOM 710 O O . LYS A 1 87 ? -5.773 25.331 8.074 1.00 79.44 87 LYS A O 1
ATOM 715 N N . LEU A 1 88 ? -7.679 25.602 6.912 1.00 83.38 88 LEU A N 1
ATOM 716 C CA . LEU A 1 88 ? -7.852 27.010 7.259 1.00 83.38 88 LEU A CA 1
ATOM 717 C C . LEU A 1 88 ? -8.393 27.152 8.681 1.00 83.38 88 LEU A C 1
ATOM 719 O O . LEU A 1 88 ? -7.905 28.008 9.409 1.00 83.38 88 LEU A O 1
ATOM 723 N N . ASP A 1 89 ? -9.342 26.309 9.079 1.00 77.31 89 ASP A N 1
ATOM 724 C CA . ASP A 1 89 ? -9.904 26.305 10.429 1.00 77.31 89 ASP A CA 1
ATOM 725 C C . ASP A 1 89 ? -8.845 25.903 11.467 1.00 77.31 89 ASP A C 1
ATOM 727 O O . ASP A 1 89 ? -8.615 26.648 12.416 1.00 77.31 89 ASP A O 1
ATOM 731 N N . ASP A 1 90 ? -8.081 24.829 11.224 1.00 77.38 90 ASP A N 1
ATOM 732 C CA . ASP A 1 90 ? -6.953 24.415 12.078 1.00 77.38 90 ASP A CA 1
ATOM 733 C C . ASP A 1 90 ? -5.903 25.527 12.251 1.00 77.38 90 ASP A C 1
ATOM 735 O O . ASP A 1 90 ? -5.285 25.658 13.307 1.00 77.38 90 ASP A O 1
ATOM 739 N N . TRP A 1 91 ? -5.681 26.342 11.215 1.00 75.44 91 TRP A N 1
ATOM 740 C CA . TRP A 1 91 ? -4.728 27.451 11.273 1.00 75.44 91 TRP A CA 1
ATOM 741 C C . TRP A 1 91 ? -5.290 28.693 11.976 1.00 75.44 91 TRP A C 1
ATOM 743 O O . TRP A 1 91 ? -4.543 29.428 12.623 1.00 75.44 91 TRP A O 1
ATOM 753 N N . LEU A 1 92 ? -6.595 28.941 11.844 1.00 76.38 92 LEU A N 1
ATOM 754 C CA . LEU A 1 92 ? -7.264 30.137 12.352 1.00 76.38 92 LEU A CA 1
ATOM 755 C C . LEU A 1 92 ? -7.892 29.948 13.733 1.00 76.38 92 LEU A C 1
ATOM 757 O O . LEU A 1 92 ? -8.357 30.936 14.296 1.00 76.38 92 LEU A O 1
ATOM 761 N N . ASN A 1 93 ? -7.907 28.735 14.290 1.00 66.62 93 ASN A N 1
ATOM 762 C CA . ASN A 1 93 ? -8.502 28.457 15.592 1.00 66.62 93 ASN A CA 1
ATOM 763 C C . ASN A 1 93 ? -7.548 28.850 16.746 1.00 66.62 93 ASN A C 1
ATOM 765 O O . ASN A 1 93 ? -6.604 28.117 17.056 1.00 66.62 93 ASN A O 1
ATOM 769 N N . PRO A 1 94 ? -7.783 29.980 17.449 1.00 66.25 94 PRO A N 1
ATOM 770 C CA . PRO A 1 94 ? -6.869 30.479 18.480 1.00 66.25 94 PRO A CA 1
ATOM 771 C C . PRO A 1 94 ? -6.872 29.620 19.759 1.00 66.25 94 PRO A C 1
ATOM 773 O O . PRO A 1 94 ? -5.988 29.772 20.602 1.00 66.25 94 PRO A O 1
ATOM 776 N N . ASN A 1 95 ? -7.827 28.693 19.906 1.00 63.72 95 ASN A N 1
ATOM 777 C CA . ASN A 1 95 ? -7.962 27.835 21.086 1.00 63.72 95 ASN A CA 1
ATOM 778 C C . ASN A 1 95 ? -7.008 26.625 21.101 1.00 63.72 95 ASN A C 1
ATOM 780 O O . ASN A 1 95 ? -6.921 25.945 22.120 1.00 63.72 95 ASN A O 1
ATOM 784 N N . LEU A 1 96 ? -6.250 26.367 20.028 1.00 58.22 96 LEU A N 1
ATOM 785 C CA . LEU A 1 96 ? -5.257 25.278 19.987 1.00 58.22 96 LEU A CA 1
ATOM 786 C C . LEU A 1 96 ? -3.978 25.587 20.797 1.00 58.22 96 LEU A C 1
ATOM 788 O O . LEU A 1 96 ? -3.180 24.692 21.056 1.00 58.22 96 LEU A O 1
ATOM 792 N N . SER A 1 97 ? -3.799 26.836 21.245 1.00 54.56 97 SER A N 1
ATOM 793 C CA . SER A 1 97 ? -2.635 27.290 22.032 1.00 54.56 97 SER A CA 1
ATOM 794 C C . SER A 1 97 ? -2.808 27.154 23.552 1.00 54.56 97 SER A C 1
ATOM 796 O O . SER A 1 97 ? -1.903 27.511 24.302 1.00 54.56 97 SER A O 1
ATOM 798 N N . ALA A 1 98 ? -3.967 26.693 24.032 1.00 53.66 98 ALA A N 1
ATOM 799 C CA . ALA A 1 98 ? -4.297 26.648 25.456 1.00 53.66 98 ALA A CA 1
ATOM 800 C C . ALA A 1 98 ? -4.296 25.209 25.992 1.00 53.66 98 ALA A C 1
ATOM 802 O O . ALA A 1 98 ? -5.296 24.684 26.469 1.00 53.66 98 ALA A O 1
ATOM 803 N N . THR A 1 99 ? -3.147 24.548 25.927 1.00 47.69 99 THR A N 1
ATOM 804 C CA . THR A 1 99 ? -2.832 23.469 26.870 1.00 47.69 99 THR A CA 1
ATOM 805 C C . THR A 1 99 ? -1.384 23.658 27.289 1.00 47.69 99 THR A C 1
ATOM 807 O O . THR A 1 99 ? -0.469 23.018 26.779 1.00 47.69 99 THR A O 1
ATOM 810 N N . SER A 1 100 ? -1.181 24.609 28.205 1.00 45.91 100 SER A N 1
ATOM 811 C CA . SER A 1 100 ? -0.039 24.552 29.115 1.00 45.91 100 SER A CA 1
ATOM 812 C C . SER A 1 100 ? -0.086 23.197 29.821 1.00 45.91 100 SER A C 1
ATOM 814 O O . SER A 1 100 ? -1.143 22.854 30.357 1.00 45.91 100 SER A O 1
ATOM 816 N N . PRO A 1 101 ? 1.004 22.419 29.856 1.00 45.50 101 PRO A N 1
ATOM 817 C CA . PRO A 1 101 ? 1.103 21.353 30.833 1.00 45.50 101 PRO A CA 1
ATOM 818 C C . PRO A 1 101 ? 1.208 22.023 32.209 1.00 45.50 101 PRO A C 1
ATOM 820 O O . PRO A 1 101 ? 2.210 22.663 32.526 1.00 45.50 101 PRO A O 1
ATOM 823 N N . GLU A 1 102 ? 0.136 21.951 32.995 1.00 49.03 102 GLU A N 1
ATOM 824 C CA . GLU A 1 102 ? 0.229 22.153 34.435 1.00 49.03 102 GLU A CA 1
ATOM 825 C C . GLU A 1 102 ? 0.802 20.877 35.071 1.00 49.03 102 GLU A C 1
ATOM 827 O O . GLU A 1 102 ? 0.209 19.804 34.953 1.00 49.03 102 GLU A O 1
ATOM 832 N N . ILE A 1 103 ? 1.918 21.095 35.783 1.00 43.53 103 ILE A N 1
ATOM 833 C CA . ILE A 1 103 ? 2.645 20.250 36.755 1.00 43.53 103 ILE A CA 1
ATOM 834 C C . ILE A 1 103 ? 3.564 19.167 36.175 1.00 43.53 103 ILE A C 1
ATOM 836 O O . ILE A 1 103 ? 3.085 18.099 35.738 1.00 43.53 103 ILE A O 1
#

Nearest PDB structures (foldseek):
  7sgr-assembly1_G  TM=4.993E-01  e=1.104E-02  Escherichia coli CFT073
  7sgr-assembly1_C  TM=5.119E-01  e=2.529E-02  Escherichia coli CFT073
  8p9m-assembly1_B  TM=4.322E-01  e=5.677E+00  Chromobacterium haemolyticum
  3qui-assembly1_E  TM=4.277E-01  e=6.340E+00  Pseudomonas aeruginosa
  8p9m-assembly1_D  TM=3.047E-01  e=4.075E+00  Chromobacterium haemolyticum

pLDDT: mean 87.27, std 12.83, range [43.53, 96.75]

Mean predicted aligned error: 9.14 Å